Protein AF-A0A101DG53-F1 (afdb_monomer_lite)

Radius of gyration: 10.94 Å; chains: 1; bounding box: 25×13×30 Å

Sequence (42 aa):
MLAGIRDILVISTPKDLPKFKDLLGDGSQFGIHLEYAEQPQP

Secondary structure (DSSP, 8-state):
--S---EEEEEE-TTTHHHHHHHHTTSGGGTSEEEEEE-S--

Foldseek 3Di:
DVVP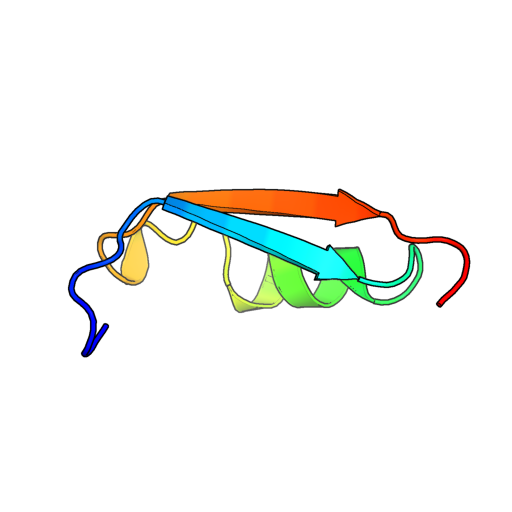AAEDEDEEAPVCQVVCCVVCPQVVVVPGGYHYDYDNDD

pLDDT: mean 96.53, std 5.04, range [67.88, 98.62]

Structure (mmCIF, N/CA/C/O backbone):
data_AF-A0A101DG53-F1
#
_entry.id   AF-A0A101DG53-F1
#
loop_
_atom_site.group_PDB
_atom_site.id
_atom_site.type_symbol
_atom_site.label_atom_id
_atom_site.label_alt_id
_atom_site.label_comp_id
_atom_site.label_asym_id
_atom_site.label_entity_id
_atom_site.label_seq_id
_atom_site.pdbx_PDB_ins_code
_atom_site.Cartn_x
_atom_site.Cartn_y
_atom_site.Cartn_z
_atom_site.occupancy
_atom_site.B_iso_or_equiv
_atom_site.auth_seq_id
_atom_site.auth_comp_id
_atom_site.auth_asym_id
_atom_site.auth_atom_id
_atom_site.pdbx_PDB_model_num
ATOM 1 N N . MET A 1 1 ? -9.166 4.608 9.235 1.00 67.88 1 MET A N 1
ATOM 2 C CA . MET A 1 1 ? -9.870 4.866 7.959 1.00 67.88 1 MET A CA 1
ATOM 3 C C . MET A 1 1 ? -11.232 5.482 8.222 1.00 67.88 1 MET A C 1
ATOM 5 O O . MET A 1 1 ? -11.904 5.025 9.135 1.00 67.88 1 MET A O 1
ATOM 9 N N . LEU A 1 2 ? -11.634 6.493 7.445 1.00 85.69 2 LEU A N 1
ATOM 10 C CA . LEU A 1 2 ? -12.913 7.199 7.639 1.00 85.69 2 LEU A CA 1
ATOM 11 C C . LEU A 1 2 ? -14.108 6.475 6.994 1.00 85.69 2 LEU A C 1
ATOM 13 O O . LEU A 1 2 ? -15.222 6.585 7.485 1.00 85.69 2 LEU A O 1
ATOM 17 N N . ALA A 1 3 ? -13.866 5.692 5.939 1.00 93.75 3 ALA A N 1
ATOM 18 C CA . ALA A 1 3 ? -14.896 4.934 5.224 1.00 93.75 3 ALA A CA 1
ATOM 19 C C . ALA A 1 3 ? -15.132 3.511 5.776 1.00 93.75 3 ALA A C 1
ATOM 21 O O . ALA A 1 3 ? -15.905 2.754 5.203 1.00 93.75 3 ALA A O 1
ATOM 22 N N . GLY A 1 4 ? -14.435 3.108 6.846 1.00 94.81 4 GLY A N 1
ATOM 23 C CA . GLY A 1 4 ? -14.569 1.766 7.436 1.00 94.81 4 GLY A CA 1
ATOM 24 C C . GLY A 1 4 ? -13.972 0.607 6.622 1.00 94.81 4 GLY A C 1
ATOM 25 O O . GLY A 1 4 ? -14.025 -0.528 7.084 1.00 94.81 4 GLY A O 1
ATOM 26 N N . ILE A 1 5 ? -13.374 0.878 5.457 1.00 96.50 5 ILE A N 1
ATOM 27 C CA . ILE A 1 5 ? -12.630 -0.112 4.663 1.00 96.50 5 ILE A CA 1
ATOM 28 C C . ILE A 1 5 ? -11.475 -0.662 5.507 1.00 96.50 5 ILE A C 1
ATOM 30 O O . ILE A 1 5 ? -10.932 0.059 6.348 1.00 96.50 5 ILE A O 1
ATOM 34 N N . ARG A 1 6 ? -11.131 -1.938 5.313 1.00 96.94 6 ARG A N 1
ATOM 35 C CA . ARG A 1 6 ? -10.006 -2.608 5.985 1.00 96.94 6 ARG A CA 1
ATOM 36 C C . ARG A 1 6 ? -9.107 -3.380 5.033 1.00 96.94 6 ARG A C 1
ATOM 38 O O . ARG A 1 6 ? -7.934 -3.498 5.341 1.00 96.94 6 ARG A O 1
ATOM 45 N N . ASP A 1 7 ? -9.619 -3.805 3.888 1.00 97.94 7 ASP A N 1
ATOM 46 C CA . ASP A 1 7 ? -8.840 -4.464 2.843 1.00 97.94 7 ASP A CA 1
ATOM 47 C C . ASP A 1 7 ? -8.596 -3.471 1.704 1.00 97.94 7 ASP A C 1
ATOM 49 O O . ASP A 1 7 ? -9.546 -2.952 1.110 1.00 97.94 7 ASP A O 1
ATOM 53 N N . ILE A 1 8 ? -7.329 -3.152 1.434 1.00 98.12 8 ILE A N 1
ATOM 54 C CA . ILE A 1 8 ? -6.933 -2.230 0.363 1.00 98.12 8 ILE A CA 1
ATOM 55 C C . ILE A 1 8 ? -5.880 -2.893 -0.517 1.00 98.12 8 ILE A C 1
ATOM 57 O O . ILE A 1 8 ? -4.883 -3.413 -0.024 1.00 98.12 8 ILE A O 1
ATOM 61 N N . LEU A 1 9 ? -6.057 -2.759 -1.829 1.00 98.44 9 LEU A N 1
ATOM 62 C CA . LEU A 1 9 ? -5.019 -3.025 -2.814 1.00 98.44 9 LEU A CA 1
ATOM 63 C C . LEU A 1 9 ? -4.319 -1.718 -3.207 1.00 98.44 9 LEU A C 1
ATOM 65 O O . LEU A 1 9 ? -4.950 -0.795 -3.726 1.00 98.44 9 LEU A O 1
ATOM 69 N N . VAL A 1 10 ? -3.010 -1.645 -2.982 1.00 98.00 10 VAL A N 1
ATOM 70 C CA . VAL A 1 10 ? -2.146 -0.557 -3.443 1.00 98.00 10 VAL A CA 1
ATOM 71 C C . VAL A 1 10 ? -1.591 -0.921 -4.815 1.00 98.00 10 VAL A C 1
ATOM 73 O O . VAL A 1 10 ? -0.847 -1.890 -4.961 1.00 98.00 10 VAL A O 1
ATOM 76 N N . ILE A 1 11 ? -1.932 -0.120 -5.823 1.00 98.31 11 ILE A N 1
ATOM 77 C CA . ILE A 1 11 ? -1.422 -0.268 -7.187 1.00 98.31 11 ILE A CA 1
ATOM 78 C C . ILE A 1 11 ? -0.453 0.877 -7.477 1.00 98.31 11 ILE A C 1
ATOM 80 O O . ILE A 1 11 ? -0.778 2.042 -7.251 1.00 98.31 11 ILE A O 1
ATOM 84 N N . SER A 1 12 ? 0.755 0.558 -7.943 1.00 98.38 12 SER A N 1
ATOM 85 C CA . SER A 1 12 ? 1.766 1.565 -8.287 1.00 98.38 12 SER A CA 1
ATOM 86 C C . SER A 1 12 ? 2.720 1.071 -9.369 1.00 98.38 12 SER A C 1
ATOM 88 O O . SER A 1 12 ? 2.666 -0.085 -9.782 1.00 98.38 12 SER A O 1
ATOM 90 N N . THR A 1 13 ? 3.627 1.934 -9.824 1.00 98.44 13 THR A N 1
ATOM 91 C CA . THR A 1 13 ? 4.659 1.535 -10.787 1.00 98.44 13 THR A CA 1
ATOM 92 C C . THR A 1 13 ? 5.606 0.495 -10.173 1.00 98.44 13 THR A C 1
ATOM 94 O O . THR A 1 13 ? 5.850 0.543 -8.962 1.00 98.44 13 THR A O 1
ATOM 97 N N . PRO A 1 14 ? 6.237 -0.384 -10.980 1.00 98.31 14 PRO A N 1
ATOM 98 C CA . PRO A 1 14 ? 7.222 -1.349 -10.473 1.00 98.31 14 PRO A CA 1
ATOM 99 C C . PRO A 1 14 ? 8.375 -0.697 -9.691 1.00 98.31 14 PRO A C 1
ATOM 101 O O . PRO A 1 14 ? 8.957 -1.294 -8.791 1.00 98.31 14 PRO A O 1
ATOM 104 N N . LYS A 1 15 ? 8.699 0.563 -10.014 1.00 98.00 15 LYS A N 1
ATOM 105 C CA . LYS A 1 15 ? 9.767 1.327 -9.361 1.00 98.00 15 LYS A CA 1
ATOM 106 C C . LYS A 1 15 ? 9.377 1.840 -7.972 1.00 98.00 15 LYS A C 1
ATOM 108 O O . LYS A 1 15 ? 10.245 1.945 -7.105 1.00 98.00 15 LYS A O 1
ATOM 113 N N . ASP A 1 16 ? 8.116 2.210 -7.768 1.00 98.44 16 ASP A N 1
ATOM 114 C CA . ASP A 1 16 ? 7.666 2.859 -6.531 1.00 98.44 16 ASP A CA 1
ATOM 115 C C . ASP A 1 16 ? 6.947 1.904 -5.576 1.00 98.44 16 ASP A C 1
ATOM 117 O O . ASP A 1 16 ? 6.954 2.148 -4.369 1.00 98.44 16 ASP A O 1
ATOM 121 N N . LEU A 1 17 ? 6.406 0.788 -6.075 1.00 98.44 17 LEU A N 1
ATOM 122 C CA . LEU A 1 17 ? 5.738 -0.225 -5.255 1.00 98.44 17 LEU A CA 1
ATOM 123 C C . LEU A 1 17 ? 6.584 -0.692 -4.049 1.00 98.44 17 LEU A C 1
ATOM 125 O O . LEU A 1 17 ? 6.035 -0.731 -2.945 1.00 98.44 17 LEU A O 1
ATOM 129 N N . PRO A 1 18 ? 7.907 -0.955 -4.178 1.00 98.38 18 PRO A N 1
ATOM 130 C CA . PRO A 1 18 ? 8.733 -1.329 -3.028 1.00 98.38 18 PRO A CA 1
ATOM 131 C C . PRO A 1 18 ? 8.768 -0.251 -1.939 1.00 98.38 18 PRO A C 1
ATOM 133 O O . PRO A 1 18 ? 8.684 -0.570 -0.761 1.00 98.38 18 PRO A O 1
ATOM 136 N N . LYS A 1 19 ? 8.783 1.035 -2.316 1.00 98.50 19 LYS A N 1
ATOM 137 C CA . LYS A 1 19 ? 8.793 2.149 -1.354 1.00 98.50 19 LYS A CA 1
ATOM 138 C C . LYS A 1 19 ? 7.483 2.238 -0.575 1.00 98.50 19 LYS A C 1
ATOM 140 O O . LYS A 1 19 ? 7.498 2.533 0.616 1.00 98.50 19 LYS A O 1
ATOM 145 N N . PHE A 1 20 ? 6.348 1.985 -1.231 1.00 98.38 20 PHE A N 1
ATOM 146 C CA . PHE A 1 20 ? 5.055 1.912 -0.546 1.00 98.38 20 PHE A CA 1
ATOM 147 C C . PHE A 1 20 ? 4.989 0.726 0.412 1.00 98.38 20 PHE A C 1
ATOM 149 O O . PHE A 1 20 ? 4.419 0.854 1.495 1.00 98.38 20 PHE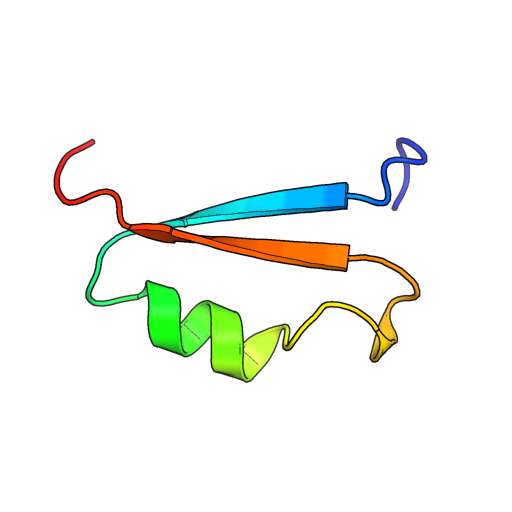 A O 1
AT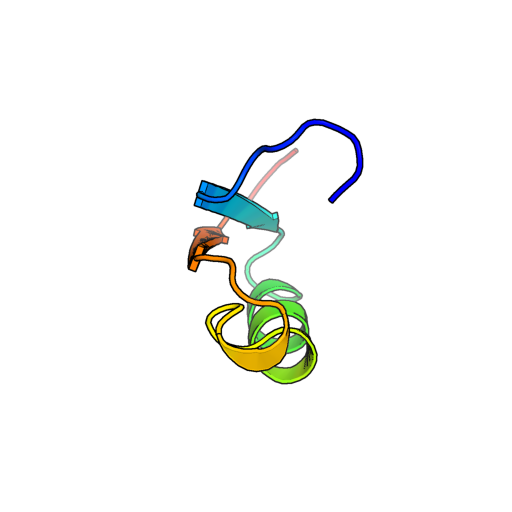OM 156 N N . LYS A 1 21 ? 5.583 -0.409 0.033 1.00 98.06 21 LYS A N 1
ATOM 157 C CA . LYS A 1 21 ? 5.663 -1.586 0.897 1.00 98.06 21 LYS A CA 1
ATOM 158 C C . LYS A 1 21 ? 6.551 -1.336 2.118 1.00 98.06 21 LYS A C 1
ATOM 160 O O . LYS A 1 21 ? 6.138 -1.666 3.223 1.00 98.06 21 LYS A O 1
ATOM 165 N N . ASP A 1 22 ? 7.699 -0.684 1.945 1.00 98.19 22 ASP A N 1
ATOM 166 C CA . ASP A 1 22 ? 8.596 -0.317 3.051 1.00 98.19 22 ASP A CA 1
ATOM 167 C C . ASP A 1 22 ? 7.952 0.697 4.012 1.00 98.19 22 ASP A C 1
ATOM 169 O O . ASP A 1 22 ? 8.133 0.612 5.224 1.00 98.19 22 ASP A O 1
ATOM 173 N N . LEU A 1 23 ? 7.179 1.652 3.479 1.00 97.88 23 LEU A N 1
ATOM 174 C CA . LEU A 1 23 ? 6.519 2.690 4.273 1.00 97.88 23 LEU A CA 1
ATOM 175 C C . LEU A 1 23 ? 5.297 2.170 5.044 1.00 97.88 23 LEU A C 1
ATOM 177 O O . LEU A 1 23 ? 5.078 2.561 6.190 1.00 97.88 23 LEU A O 1
ATOM 181 N N . LEU A 1 24 ? 4.461 1.354 4.399 1.00 97.94 24 LEU A N 1
ATOM 182 C CA . LEU A 1 24 ? 3.139 0.989 4.921 1.00 97.94 24 LEU A CA 1
ATOM 183 C C . LEU A 1 24 ? 3.093 -0.431 5.509 1.00 97.94 24 LEU A C 1
ATOM 185 O O . LEU A 1 24 ? 2.247 -0.706 6.366 1.00 97.94 24 LEU A O 1
ATOM 189 N N . GLY A 1 25 ? 4.022 -1.307 5.117 1.00 98.19 25 GLY A N 1
ATOM 190 C CA . GLY A 1 25 ? 4.067 -2.702 5.548 1.00 98.19 25 GLY A CA 1
ATOM 191 C C . GLY A 1 25 ? 2.865 -3.503 5.050 1.00 98.19 25 GLY A C 1
ATOM 192 O O . GLY A 1 25 ? 2.387 -3.310 3.946 1.00 98.19 25 GLY A O 1
ATOM 193 N N . ASP A 1 26 ? 2.349 -4.410 5.867 1.00 98.00 26 ASP A N 1
ATOM 194 C CA . ASP A 1 26 ? 1.110 -5.154 5.586 1.00 98.00 26 ASP A CA 1
ATOM 195 C C . ASP A 1 26 ? -0.157 -4.428 6.083 1.00 98.00 26 ASP A C 1
ATOM 197 O O . ASP A 1 26 ? -1.267 -4.942 5.956 1.00 98.00 26 ASP A O 1
ATOM 201 N N . GLY A 1 27 ? -0.005 -3.231 6.660 1.00 97.62 27 GLY A N 1
ATOM 202 C CA . GLY A 1 27 ? -1.096 -2.470 7.267 1.00 97.62 27 GLY A CA 1
ATOM 203 C C . GLY A 1 27 ? -1.457 -2.871 8.700 1.00 97.62 27 GLY A C 1
ATOM 204 O O . GLY A 1 27 ? -2.270 -2.182 9.323 1.00 97.62 27 GLY A O 1
ATOM 205 N N . SER A 1 28 ? -0.832 -3.907 9.271 1.00 97.38 28 SER A N 1
ATOM 206 C CA . SER A 1 28 ? -1.145 -4.411 10.619 1.00 97.38 28 SER A CA 1
ATOM 207 C C . SER A 1 28 ? -0.982 -3.343 11.704 1.00 97.38 28 SER A C 1
ATOM 209 O O . SER A 1 28 ? -1.830 -3.226 12.590 1.00 97.38 28 SER A O 1
ATOM 211 N N . GLN A 1 29 ? 0.034 -2.480 11.579 1.00 97.06 29 GLN A N 1
ATOM 212 C CA . GLN A 1 29 ? 0.262 -1.330 12.466 1.00 97.06 29 GLN A CA 1
ATOM 213 C C . GLN A 1 29 ? -0.915 -0.335 12.501 1.00 97.06 29 GLN A C 1
ATOM 215 O O . GLN A 1 29 ? -1.072 0.409 13.467 1.00 97.06 29 GLN A O 1
ATOM 220 N N . PHE A 1 30 ? -1.757 -0.330 11.463 1.00 96.06 30 PHE A N 1
ATOM 221 C CA . PHE A 1 30 ? -2.944 0.517 11.347 1.00 96.06 30 PHE A CA 1
A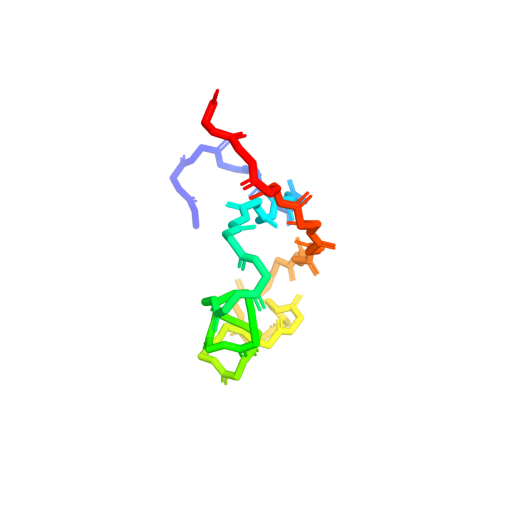TOM 222 C C . PHE A 1 30 ? -4.256 -0.263 11.538 1.00 96.06 30 PHE A C 1
ATOM 224 O O . PHE A 1 30 ? -5.334 0.322 11.407 1.00 96.06 30 PHE A O 1
ATOM 231 N N . GLY A 1 31 ? -4.189 -1.566 11.840 1.00 97.00 31 GLY A N 1
ATOM 232 C CA . GLY A 1 31 ? -5.359 -2.437 11.987 1.00 97.00 31 GLY A CA 1
ATOM 233 C C . GLY A 1 31 ? -6.112 -2.700 10.678 1.00 97.00 31 GLY A C 1
ATOM 234 O O . GLY A 1 31 ? -7.336 -2.846 10.698 1.00 97.00 31 GLY A O 1
ATOM 235 N N . ILE A 1 32 ? -5.400 -2.709 9.548 1.00 98.00 32 ILE A N 1
ATOM 236 C CA . ILE A 1 32 ? -5.930 -2.950 8.195 1.00 98.00 32 ILE A CA 1
ATOM 237 C C . ILE A 1 32 ? -5.071 -4.007 7.483 1.00 98.00 32 ILE A C 1
ATOM 239 O O . ILE A 1 32 ? -4.010 -4.371 7.984 1.00 98.00 32 ILE A O 1
ATOM 243 N N . HIS A 1 33 ? -5.517 -4.474 6.321 1.00 98.44 33 HIS A N 1
ATOM 244 C CA . HIS A 1 33 ? -4.798 -5.398 5.451 1.00 98.44 33 HIS A CA 1
ATOM 245 C C . HIS A 1 33 ? -4.468 -4.713 4.120 1.00 98.44 33 HIS A C 1
ATOM 247 O O . HIS A 1 33 ? -5.356 -4.178 3.445 1.00 98.44 33 HIS A O 1
ATOM 253 N N . LEU A 1 34 ? -3.181 -4.698 3.767 1.00 98.56 34 LEU A N 1
ATOM 254 C CA . LEU A 1 34 ? -2.674 -4.105 2.533 1.00 98.56 34 LEU A CA 1
ATOM 255 C C . LEU A 1 34 ? -2.104 -5.172 1.599 1.00 98.56 34 LEU A C 1
ATOM 257 O O . LEU A 1 34 ? -1.184 -5.907 1.954 1.00 98.56 34 LEU A O 1
ATOM 261 N N . GLU A 1 35 ? -2.602 -5.178 0.368 1.00 98.56 35 GLU A N 1
ATOM 262 C CA . GLU A 1 35 ? -2.035 -5.924 -0.752 1.00 98.56 35 GLU A CA 1
ATOM 263 C C . GLU A 1 35 ? -1.386 -4.976 -1.762 1.00 98.56 35 GLU A C 1
ATOM 265 O O . GLU A 1 35 ? -1.660 -3.775 -1.781 1.00 98.56 35 GLU A O 1
ATOM 270 N N . TYR A 1 36 ? -0.524 -5.517 -2.621 1.00 98.62 36 TYR A N 1
ATOM 271 C CA . TYR A 1 36 ? 0.286 -4.734 -3.551 1.00 98.62 36 TYR A CA 1
ATOM 272 C C . TYR A 1 36 ? 0.269 -5.352 -4.946 1.00 98.62 36 TYR A C 1
ATOM 274 O O . TYR A 1 36 ? 0.514 -6.549 -5.088 1.00 98.62 36 TYR A O 1
ATOM 282 N N . ALA A 1 37 ? 0.048 -4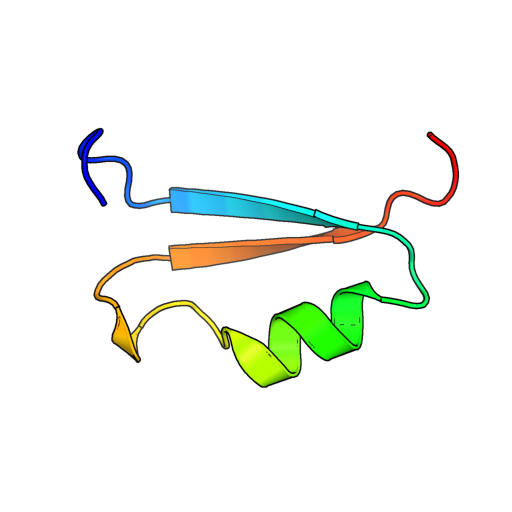.529 -5.971 1.00 98.44 37 ALA A N 1
ATOM 283 C CA . ALA A 1 37 ? 0.138 -4.939 -7.370 1.00 98.44 37 ALA A CA 1
ATOM 284 C C . ALA A 1 37 ? 0.858 -3.890 -8.228 1.00 98.44 37 ALA A C 1
ATOM 286 O O . ALA A 1 37 ? 0.749 -2.683 -8.008 1.00 98.44 37 ALA A O 1
ATOM 287 N N . GLU A 1 38 ? 1.602 -4.359 -9.225 1.00 98.38 38 GLU A N 1
ATOM 288 C CA . GLU A 1 38 ? 2.318 -3.497 -10.164 1.00 98.38 38 GLU A CA 1
ATOM 289 C C . GLU A 1 38 ? 1.410 -3.026 -11.307 1.00 98.38 38 GLU A C 1
ATOM 291 O O . GLU A 1 38 ? 0.644 -3.800 -11.879 1.00 98.38 38 GLU A O 1
ATOM 296 N N . GLN A 1 39 ? 1.565 -1.762 -11.693 1.00 98.31 39 GLN A N 1
ATOM 297 C CA . GLN A 1 39 ? 0.989 -1.159 -12.888 1.00 98.31 39 GLN A CA 1
ATOM 298 C C . GLN A 1 39 ? 2.121 -0.585 -13.756 1.00 98.31 39 GLN A C 1
ATOM 300 O O . GLN A 1 39 ? 2.652 0.488 -13.458 1.00 98.31 39 GLN A O 1
ATOM 305 N N . PRO A 1 40 ? 2.517 -1.279 -14.839 1.00 95.94 40 PRO A N 1
ATOM 306 C CA . PRO A 1 40 ? 3.588 -0.812 -15.720 1.00 95.94 40 PRO A CA 1
ATOM 307 C C . PRO A 1 40 ? 3.234 0.447 -16.527 1.00 95.94 40 PRO A C 1
ATOM 309 O O . PRO A 1 40 ? 4.140 1.159 -16.958 1.00 95.94 40 PRO A O 1
ATOM 312 N N . GLN A 1 41 ? 1.942 0.700 -16.771 1.00 94.81 41 GLN A N 1
ATOM 313 C CA . GLN A 1 41 ? 1.433 1.799 -17.601 1.00 94.81 41 GLN A CA 1
ATOM 314 C C . GLN A 1 41 ? 0.122 2.366 -17.029 1.00 94.81 41 GLN A C 1
ATOM 316 O O . GLN A 1 41 ? -0.662 1.582 -16.489 1.00 94.81 41 GLN A O 1
ATOM 321 N N . PRO A 1 42 ? -0.1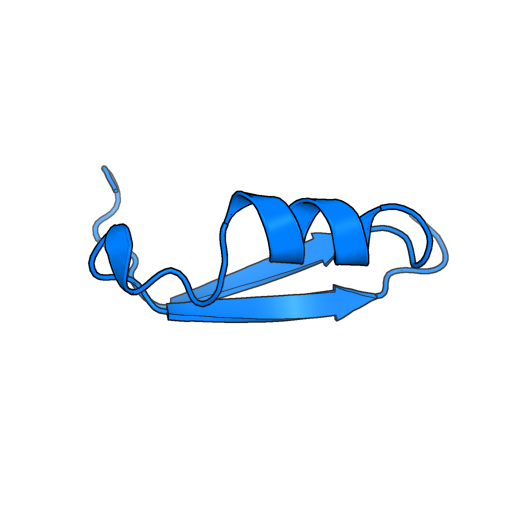04 3.689 -17.133 1.00 91.31 42 PRO A N 1
ATOM 322 C CA . PRO A 1 42 ? -1.252 4.375 -16.537 1.00 91.31 42 PRO A CA 1
ATOM 323 C C . PRO A 1 42 ? -2.594 3.969 -17.152 1.00 91.31 42 PRO A C 1
ATOM 325 O O . PRO A 1 42 ? -2.658 3.812 -18.392 1.00 91.31 42 PRO A O 1
#